Protein AF-A0A5C6AY66-F1 (afdb_monomer)

Nearest PDB structures (foldseek):
  5hhl-assembly4_G  TM=9.521E-01  e=4.121E-12  Agathobacter rectalis M104/1
  5irg-assembly1_A  TM=9.411E-01  e=3.457E-12  Roseburia intestinalis XB6B4
  6ar1-assembly2_D  TM=9.659E-01  e=7.849E-12  Geobacillus stearothermophilus
  6ar1-assembly1_A  TM=9.680E-01  e=8.825E-12  Geobacillus stearothermophilus
  5irg-assembly1_D  TM=9.584E-01  e=8.669E-11  Roseburia intestinalis XB6B4

Mean predicted aligned error: 11.08 Å

Structure (mmCIF, N/CA/C/O backbone):
data_AF-A0A5C6AY66-F1
#
_entry.id   AF-A0A5C6AY66-F1
#
loop_
_atom_site.group_PDB
_atom_site.id
_atom_site.type_symbol
_atom_site.label_atom_id
_atom_site.label_alt_id
_atom_site.label_comp_id
_atom_site.label_asym_id
_atom_site.label_entity_id
_atom_site.label_seq_id
_atom_site.pdbx_PDB_ins_code
_atom_site.Cartn_x
_atom_site.Cartn_y
_atom_site.Cartn_z
_atom_site.occupancy
_atom_site.B_iso_or_equiv
_atom_site.auth_seq_id
_atom_site.auth_comp_id
_atom_site.auth_asym_id
_atom_site.auth_atom_id
_atom_site.pdbx_PDB_model_num
ATOM 1 N N . MET A 1 1 ? -1.423 25.722 2.371 1.00 29.92 1 MET A N 1
ATOM 2 C CA . MET A 1 1 ? -1.961 24.679 1.473 1.00 29.92 1 MET A CA 1
ATOM 3 C C . MET A 1 1 ? -0.775 24.065 0.747 1.00 29.92 1 MET A C 1
ATOM 5 O O . MET A 1 1 ? -0.229 24.718 -0.131 1.00 29.92 1 MET A O 1
ATOM 9 N N . LYS A 1 2 ? -0.274 22.909 1.202 1.00 37.28 2 LYS A N 1
ATOM 10 C CA . LYS A 1 2 ? 0.774 22.167 0.481 1.00 37.28 2 LYS A CA 1
ATOM 11 C C . LYS A 1 2 ? 0.085 21.320 -0.598 1.00 37.28 2 LYS A C 1
ATOM 13 O O . LYS A 1 2 ? -1.020 20.839 -0.360 1.00 37.28 2 LYS A O 1
ATOM 18 N N . GLY A 1 3 ? 0.671 21.279 -1.795 1.00 33.00 3 GLY A N 1
ATOM 19 C CA . GLY A 1 3 ? 0.089 20.654 -2.988 1.00 33.00 3 GLY A CA 1
ATOM 20 C C . GLY A 1 3 ? -0.071 19.132 -2.866 1.00 33.00 3 GLY A C 1
ATOM 21 O O . GLY A 1 3 ? 0.438 18.548 -1.911 1.00 33.00 3 GLY A O 1
ATOM 22 N N . PRO A 1 4 ? -0.784 18.490 -3.812 1.00 41.38 4 PRO A N 1
ATOM 23 C CA . PRO A 1 4 ? -0.954 17.037 -3.824 1.00 41.38 4 PRO A CA 1
ATOM 24 C C . PRO A 1 4 ? 0.410 16.337 -3.817 1.00 41.38 4 PRO A C 1
ATOM 26 O O . PRO A 1 4 ? 1.367 16.862 -4.384 1.00 41.38 4 PRO A O 1
ATOM 29 N N . CYS A 1 5 ? 0.485 15.160 -3.185 1.00 47.06 5 CYS A N 1
ATOM 30 C CA . CYS A 1 5 ? 1.665 14.291 -3.171 1.00 47.06 5 CYS A CA 1
ATOM 31 C C . CYS A 1 5 ? 2.132 14.035 -4.622 1.00 47.06 5 CYS A C 1
ATOM 33 O O . CYS A 1 5 ? 1.578 13.192 -5.332 1.00 47.06 5 CYS A O 1
ATOM 35 N N . SER A 1 6 ? 3.087 14.848 -5.091 1.00 38.66 6 SER A N 1
ATOM 36 C CA . SER A 1 6 ? 3.575 14.885 -6.472 1.00 38.66 6 SER A CA 1
ATOM 37 C C . SER A 1 6 ? 4.525 13.717 -6.686 1.00 38.66 6 SER A C 1
ATOM 39 O O . SER A 1 6 ? 5.729 13.801 -6.458 1.00 38.66 6 SER A O 1
ATOM 41 N N . TRP A 1 7 ? 3.960 12.595 -7.109 1.00 42.62 7 TRP A N 1
ATOM 42 C CA . TRP A 1 7 ? 4.699 11.403 -7.515 1.00 42.62 7 TRP A CA 1
ATOM 43 C C . TRP A 1 7 ? 5.443 11.597 -8.853 1.00 42.62 7 TRP A C 1
ATOM 45 O O . TRP A 1 7 ? 6.307 10.794 -9.191 1.00 42.62 7 TRP A O 1
ATOM 55 N N . GLU A 1 8 ? 5.153 12.675 -9.589 1.00 40.59 8 GLU A N 1
ATOM 56 C CA . GLU A 1 8 ? 5.807 13.049 -10.853 1.00 40.59 8 GLU A CA 1
ATOM 57 C C . GLU A 1 8 ? 7.255 13.522 -10.646 1.00 40.59 8 GLU A C 1
ATOM 59 O O . GLU A 1 8 ? 8.077 13.452 -11.548 1.00 40.59 8 GLU A O 1
ATOM 64 N N . SER A 1 9 ? 7.635 13.944 -9.440 1.00 35.00 9 SER A N 1
ATOM 65 C CA . SER A 1 9 ? 8.985 14.471 -9.186 1.00 35.00 9 SER A CA 1
ATOM 66 C C . SER A 1 9 ? 10.070 13.392 -9.035 1.00 35.00 9 SER A C 1
ATOM 68 O O . SER A 1 9 ? 11.230 13.726 -8.819 1.00 35.00 9 SER A O 1
ATOM 70 N N . LEU A 1 10 ? 9.719 12.109 -9.188 1.00 40.41 10 LEU A N 1
ATOM 71 C CA . LEU A 1 10 ? 10.675 11.001 -9.321 1.00 40.41 10 LEU A CA 1
ATOM 72 C C . LEU A 1 10 ? 10.981 10.652 -10.790 1.00 40.41 10 LEU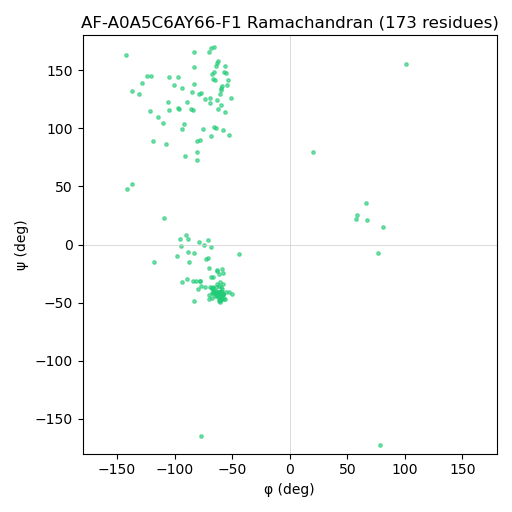 A C 1
ATOM 74 O O . LEU A 1 10 ? 11.804 9.777 -11.050 1.00 40.41 10 LEU A O 1
ATOM 78 N N . THR A 1 11 ? 10.369 11.338 -11.761 1.00 41.22 11 THR A N 1
ATOM 79 C CA . THR A 1 11 ? 10.637 11.116 -13.188 1.00 41.22 11 THR A CA 1
ATOM 80 C C . THR A 1 11 ? 11.760 12.033 -13.674 1.00 41.22 11 THR A C 1
ATOM 82 O O . THR A 1 11 ? 11.530 13.053 -14.329 1.00 41.22 11 THR A O 1
ATOM 85 N N . GLY A 1 12 ? 12.998 11.684 -13.327 1.00 31.25 12 GLY A N 1
ATOM 86 C CA . GLY A 1 12 ? 14.181 12.252 -13.969 1.00 31.25 12 GLY A CA 1
ATOM 87 C C . GLY A 1 12 ? 14.284 11.754 -15.411 1.00 31.25 12 GLY A C 1
ATOM 88 O O . GLY A 1 12 ? 14.255 10.550 -15.656 1.00 31.25 12 GLY A O 1
ATOM 89 N N . HIS A 1 13 ? 14.387 12.682 -16.365 1.00 33.09 13 HIS A N 1
ATOM 90 C CA . HIS A 1 13 ? 14.762 12.371 -17.742 1.00 33.09 13 HIS A CA 1
ATOM 91 C C . HIS A 1 13 ? 16.164 11.749 -17.746 1.00 33.09 13 HIS A C 1
ATOM 93 O O . HIS A 1 13 ? 17.085 12.281 -17.127 1.00 33.09 13 HIS A O 1
ATOM 99 N N . SER A 1 14 ? 16.315 10.610 -18.418 1.00 35.31 14 SER A N 1
ATOM 100 C CA . SER A 1 14 ? 17.585 9.902 -18.533 1.00 35.31 14 SER A CA 1
ATOM 101 C C . SER A 1 14 ? 18.509 10.614 -19.521 1.00 35.31 14 SER A C 1
ATOM 103 O O . SER A 1 14 ? 18.396 10.398 -20.728 1.00 35.31 14 SER A O 1
ATOM 105 N N . ASP A 1 15 ? 19.448 11.403 -19.007 1.00 31.34 15 ASP A N 1
ATOM 106 C CA . ASP A 1 15 ? 20.718 11.622 -19.693 1.00 31.34 15 ASP A CA 1
ATOM 107 C C . ASP A 1 15 ? 21.703 10.546 -19.234 1.00 31.34 15 ASP A C 1
ATOM 109 O O . ASP A 1 15 ? 21.957 10.342 -18.045 1.00 31.34 15 ASP A O 1
ATOM 113 N N . SER A 1 16 ? 22.219 9.805 -20.208 1.00 42.22 16 SER A N 1
ATOM 114 C CA . SER A 1 16 ? 23.199 8.744 -20.034 1.00 42.22 16 SER A CA 1
ATOM 115 C C . SER A 1 16 ? 24.515 9.305 -19.496 1.00 42.22 16 SER A C 1
ATOM 117 O O . SER A 1 16 ? 25.341 9.814 -20.251 1.00 42.22 16 SER A O 1
ATOM 119 N N . ALA A 1 17 ? 24.726 9.162 -18.192 1.00 34.84 17 ALA A N 1
ATOM 120 C CA . ALA A 1 17 ? 26.027 9.281 -17.555 1.00 34.84 17 ALA A CA 1
ATOM 121 C C . ALA A 1 17 ? 26.164 8.159 -16.525 1.00 34.84 17 ALA A C 1
ATOM 123 O O . ALA A 1 17 ? 25.250 7.889 -15.753 1.00 34.84 17 ALA A O 1
ATOM 124 N N . SER A 1 18 ? 27.297 7.467 -16.561 1.00 46.47 18 SER A N 1
ATOM 125 C CA . SER A 1 18 ? 27.644 6.350 -15.689 1.00 46.47 18 SER A CA 1
ATOM 126 C C . SER A 1 18 ? 27.606 6.780 -14.218 1.00 46.47 18 SER A C 1
ATOM 128 O O . SER A 1 18 ? 28.558 7.382 -13.728 1.00 46.47 18 SER A O 1
ATOM 130 N N . ILE A 1 19 ? 26.510 6.492 -13.514 1.00 45.41 19 ILE A N 1
ATOM 131 C CA . ILE A 1 19 ? 26.402 6.728 -12.072 1.00 45.41 19 ILE A CA 1
ATOM 132 C C . ILE A 1 19 ? 27.016 5.518 -11.365 1.00 45.41 19 ILE A C 1
ATOM 134 O O . ILE A 1 19 ? 26.541 4.388 -11.508 1.00 45.41 19 ILE A O 1
ATOM 138 N N . GLU A 1 20 ? 28.110 5.751 -10.638 1.00 43.97 20 GLU A N 1
ATOM 139 C CA . GLU A 1 20 ? 28.684 4.775 -9.714 1.00 43.97 20 GLU A CA 1
ATOM 140 C C . GLU A 1 20 ? 27.590 4.247 -8.783 1.00 43.97 20 GLU A C 1
ATOM 142 O O . GLU A 1 20 ? 26.865 5.012 -8.149 1.00 43.97 20 GLU A O 1
ATOM 147 N N . LYS A 1 21 ? 27.455 2.919 -8.736 1.00 45.44 21 LYS A N 1
ATOM 148 C CA . LYS A 1 21 ? 26.416 2.237 -7.964 1.00 45.44 21 LYS A CA 1
ATOM 149 C C . LYS A 1 2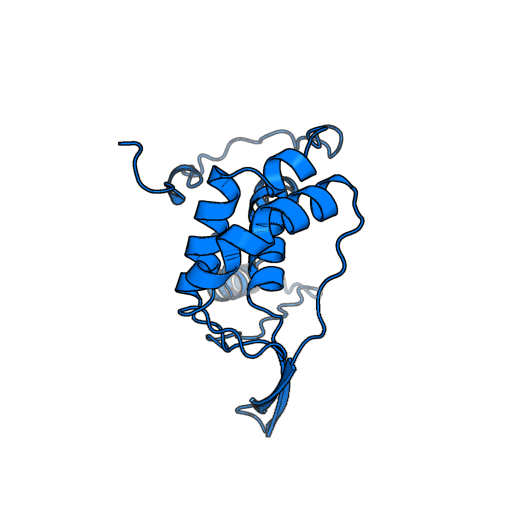1 ? 26.601 2.561 -6.478 1.00 45.44 21 LYS A C 1
ATOM 151 O O . LYS A 1 21 ? 27.625 2.152 -5.920 1.00 45.44 21 LYS A O 1
ATOM 156 N N . PRO A 1 22 ? 25.651 3.243 -5.816 1.00 44.91 22 PRO A N 1
ATOM 157 C CA . PRO A 1 22 ? 25.711 3.397 -4.374 1.00 44.91 22 PRO A CA 1
ATOM 158 C C . PRO A 1 22 ? 25.599 1.999 -3.769 1.00 44.91 22 PRO A C 1
ATOM 160 O O . PRO A 1 22 ? 24.682 1.254 -4.088 1.00 44.91 22 PRO A O 1
ATOM 163 N N . SER A 1 23 ? 26.565 1.601 -2.947 1.00 49.56 23 SER A N 1
ATOM 164 C CA . SER A 1 23 ? 26.487 0.325 -2.237 1.00 49.56 23 SER A CA 1
ATOM 165 C C . SER A 1 23 ? 25.331 0.342 -1.228 1.00 49.56 23 SER A C 1
ATOM 167 O O . SER A 1 23 ? 25.138 1.369 -0.574 1.00 49.56 23 SER A O 1
ATOM 169 N N . LEU A 1 24 ? 24.704 -0.815 -0.980 1.00 54.41 24 LEU A N 1
ATOM 170 C CA . LEU A 1 24 ? 23.777 -1.121 0.132 1.00 54.41 24 LEU A CA 1
ATOM 171 C C . LEU A 1 24 ? 24.203 -0.615 1.534 1.00 54.41 24 LEU A C 1
ATOM 173 O O . LEU A 1 24 ? 23.427 -0.679 2.481 1.00 54.41 24 LEU A O 1
ATOM 177 N N . ASN A 1 25 ? 25.418 -0.087 1.701 1.00 54.75 25 ASN A N 1
ATOM 178 C CA . ASN A 1 25 ? 25.912 0.524 2.936 1.00 54.75 25 ASN A CA 1
ATOM 179 C C . ASN A 1 25 ? 25.231 1.861 3.308 1.00 54.75 25 ASN A C 1
ATOM 181 O O . ASN A 1 25 ? 25.561 2.426 4.348 1.00 54.75 25 ASN A O 1
ATOM 185 N N . ALA A 1 26 ? 24.306 2.379 2.492 1.00 62.16 26 ALA A N 1
ATOM 186 C CA . ALA A 1 26 ? 23.612 3.650 2.722 1.00 62.16 26 ALA A CA 1
ATOM 187 C C . ALA A 1 26 ? 22.122 3.498 3.092 1.00 62.16 26 ALA A C 1
ATOM 189 O O . ALA A 1 26 ? 21.350 4.435 2.895 1.00 62.16 26 ALA A O 1
ATOM 190 N N . VAL A 1 27 ? 21.692 2.342 3.618 1.00 66.56 27 VAL A N 1
ATOM 191 C CA . VAL A 1 27 ? 20.320 2.200 4.135 1.00 66.56 27 VAL A CA 1
ATOM 192 C C . VAL A 1 27 ? 20.101 3.228 5.260 1.00 66.56 27 VAL A C 1
ATOM 194 O O . VAL A 1 27 ? 20.831 3.193 6.256 1.00 66.56 27 VAL A O 1
ATOM 197 N N . PRO A 1 28 ? 19.125 4.149 5.137 1.00 72.69 28 PRO A N 1
ATOM 198 C CA . PRO A 1 28 ? 18.866 5.155 6.162 1.00 72.69 28 PRO A CA 1
ATOM 199 C C . PRO A 1 28 ? 18.538 4.502 7.509 1.00 72.69 28 PRO A C 1
ATOM 201 O O . PRO A 1 28 ? 17.738 3.572 7.568 1.00 72.69 28 PRO A O 1
ATOM 204 N N . GLN A 1 29 ? 19.099 5.014 8.607 1.00 71.94 29 GLN A N 1
ATOM 205 C CA . GLN A 1 29 ? 18.958 4.396 9.936 1.00 71.94 29 GLN A CA 1
ATOM 206 C C . GLN A 1 29 ? 17.558 4.505 10.578 1.00 71.94 29 GLN A C 1
ATOM 208 O O . GLN A 1 29 ? 17.380 4.022 11.686 1.00 71.94 29 GLN A O 1
ATOM 213 N N . ASN A 1 30 ? 16.553 5.063 9.895 1.00 89.25 30 ASN A N 1
ATOM 214 C CA . ASN A 1 30 ? 15.215 5.317 10.454 1.00 89.25 30 ASN A CA 1
ATOM 215 C C . ASN A 1 30 ? 14.104 4.941 9.458 1.00 89.25 30 ASN A C 1
ATOM 217 O O . ASN A 1 30 ? 13.285 5.775 9.061 1.00 89.25 30 ASN A O 1
ATOM 221 N N . LEU A 1 31 ? 14.147 3.719 8.919 1.00 94.12 31 LEU A N 1
ATOM 222 C CA . LEU A 1 31 ? 13.164 3.282 7.920 1.00 94.12 31 LEU A CA 1
ATOM 223 C C . LEU A 1 31 ? 11.758 3.188 8.507 1.00 94.12 31 LEU A C 1
ATOM 225 O O . LEU A 1 31 ? 10.805 3.591 7.851 1.00 94.12 31 LEU A O 1
ATOM 229 N N . MET A 1 32 ? 11.614 2.674 9.729 1.00 95.81 32 MET A N 1
ATOM 230 C CA . MET A 1 32 ? 10.288 2.485 10.312 1.00 95.81 32 MET A CA 1
ATOM 231 C C . MET A 1 32 ? 9.611 3.825 10.604 1.00 95.81 32 MET A C 1
ATOM 233 O O . MET A 1 32 ? 8.422 3.979 10.343 1.00 95.81 32 MET A O 1
ATOM 237 N N . GLU A 1 33 ? 10.377 4.819 11.047 1.00 96.69 33 GLU A N 1
ATOM 238 C CA . GLU A 1 33 ? 9.925 6.192 11.255 1.00 96.69 33 GLU A CA 1
ATOM 239 C C . GLU A 1 33 ? 9.414 6.815 9.954 1.00 96.69 33 GLU A C 1
ATOM 241 O O . GLU A 1 33 ? 8.370 7.459 9.968 1.00 96.69 33 GLU A O 1
ATOM 246 N N . GLN A 1 34 ? 10.100 6.576 8.831 1.00 96.50 34 GLN A N 1
ATOM 247 C CA . GLN A 1 34 ? 9.642 7.011 7.506 1.00 96.50 34 GLN A CA 1
ATOM 248 C C . GLN A 1 34 ? 8.378 6.266 7.060 1.00 96.50 34 GLN A C 1
ATOM 250 O O . GLN A 1 34 ? 7.490 6.857 6.454 1.00 96.50 34 GLN A O 1
ATOM 255 N N . ILE A 1 35 ? 8.272 4.970 7.369 1.00 97.00 35 ILE A N 1
ATOM 256 C CA . ILE A 1 35 ? 7.102 4.156 7.013 1.00 97.00 35 ILE A CA 1
ATOM 257 C C . ILE A 1 35 ? 5.851 4.680 7.722 1.00 97.00 35 ILE A C 1
ATOM 259 O O . ILE A 1 35 ? 4.800 4.783 7.090 1.00 97.00 35 ILE A O 1
ATOM 263 N N . VAL A 1 36 ? 5.965 5.042 9.002 1.00 97.38 36 VAL A N 1
ATOM 264 C CA . VAL A 1 36 ? 4.845 5.553 9.811 1.00 97.38 36 VAL A CA 1
ATOM 265 C C . VAL A 1 36 ? 4.684 7.075 9.769 1.00 97.38 36 VAL A C 1
ATOM 267 O O . VAL A 1 36 ? 3.907 7.626 10.556 1.00 97.38 36 VAL A O 1
ATOM 270 N N . ASP A 1 37 ? 5.426 7.759 8.900 1.00 97.12 37 ASP A N 1
ATOM 271 C CA . ASP A 1 37 ? 5.294 9.196 8.699 1.00 97.12 37 ASP A CA 1
ATOM 272 C C . ASP A 1 37 ? 3.917 9.541 8.110 1.00 97.12 37 ASP A C 1
ATOM 274 O O . ASP A 1 37 ? 3.376 8.815 7.270 1.00 97.12 37 ASP A O 1
ATOM 278 N N . THR A 1 38 ? 3.335 10.651 8.568 1.00 95.31 38 THR A N 1
ATOM 279 C CA . THR A 1 38 ? 1.986 11.067 8.165 1.00 95.31 38 THR A CA 1
ATOM 280 C C . THR A 1 38 ? 1.903 11.326 6.664 1.00 95.31 38 THR A C 1
ATOM 282 O O . THR A 1 38 ? 0.960 10.850 6.031 1.00 95.31 38 THR A O 1
ATOM 285 N N . ASP A 1 39 ? 2.895 12.002 6.077 1.00 96.50 39 ASP A N 1
ATOM 286 C CA . ASP A 1 39 ? 2.884 12.322 4.648 1.00 96.50 39 ASP A CA 1
ATOM 287 C C . ASP A 1 39 ? 2.996 11.021 3.831 1.00 96.50 39 ASP A C 1
ATOM 289 O O . ASP A 1 39 ? 2.252 10.812 2.868 1.00 96.50 39 ASP A O 1
ATOM 293 N N . ASN A 1 40 ? 3.854 10.083 4.258 1.00 97.50 40 ASN A N 1
ATOM 294 C CA . ASN A 1 40 ? 3.965 8.767 3.620 1.00 97.50 40 ASN A CA 1
ATOM 295 C C . ASN A 1 40 ? 2.645 7.981 3.678 1.00 97.50 40 ASN A C 1
ATOM 297 O O . ASN A 1 40 ? 2.236 7.376 2.683 1.00 97.50 40 ASN A O 1
ATOM 301 N N . LEU A 1 41 ? 1.949 8.004 4.817 1.00 97.19 41 LEU A N 1
ATOM 302 C CA . LEU A 1 41 ? 0.667 7.316 4.982 1.00 97.19 41 LEU A CA 1
ATOM 303 C C . LEU A 1 41 ? -0.444 7.922 4.141 1.00 97.19 41 LEU A C 1
ATOM 305 O O . LEU A 1 41 ? -1.253 7.172 3.597 1.00 97.19 41 LEU A O 1
ATOM 309 N N . GLU A 1 42 ? -0.485 9.243 3.990 1.00 96.62 42 GLU A N 1
ATOM 310 C CA . GLU A 1 42 ? -1.437 9.897 3.093 1.00 96.62 42 GLU A CA 1
ATOM 311 C C . GLU A 1 42 ? -1.212 9.455 1.642 1.00 96.62 42 GLU A C 1
ATOM 313 O O . GLU A 1 42 ? -2.163 9.071 0.947 1.00 96.62 42 GLU A O 1
ATOM 318 N N . CYS A 1 43 ? 0.046 9.413 1.193 1.00 97.50 43 CYS A N 1
ATOM 319 C CA . CYS A 1 43 ? 0.386 8.933 -0.146 1.00 97.50 43 CYS A CA 1
ATOM 320 C C . CYS A 1 43 ? 0.090 7.427 -0.303 1.00 97.50 43 CYS A C 1
ATOM 322 O O . CYS A 1 43 ? -0.422 6.995 -1.343 1.00 97.50 43 CYS A O 1
ATOM 324 N N . ALA A 1 44 ? 0.353 6.616 0.726 1.00 97.69 44 ALA A N 1
ATOM 325 C CA . ALA A 1 44 ? 0.025 5.194 0.737 1.00 97.69 44 ALA A CA 1
ATOM 326 C C . ALA A 1 44 ? -1.490 4.966 0.661 1.00 97.69 44 ALA A C 1
ATOM 328 O O . ALA A 1 44 ? -1.961 4.153 -0.140 1.00 97.69 44 ALA A O 1
ATOM 329 N N . TRP A 1 45 ? -2.263 5.727 1.434 1.00 97.75 45 TRP A N 1
ATOM 330 C CA . TRP A 1 45 ? -3.718 5.660 1.441 1.00 97.75 45 TRP A CA 1
ATOM 331 C C . TRP A 1 45 ? -4.310 6.042 0.087 1.00 97.75 45 TRP A C 1
ATOM 333 O O . TRP A 1 45 ? -5.175 5.328 -0.425 1.00 97.75 45 TRP A O 1
ATOM 343 N N . ALA A 1 46 ? -3.804 7.105 -0.544 1.00 97.12 46 ALA A N 1
ATOM 344 C CA . ALA A 1 46 ? -4.236 7.507 -1.879 1.00 97.12 46 ALA A CA 1
ATOM 345 C C . ALA A 1 46 ? -4.085 6.366 -2.904 1.00 97.12 46 ALA A C 1
ATOM 347 O O . ALA A 1 46 ? -4.999 6.134 -3.700 1.00 97.12 46 ALA A O 1
ATOM 348 N N . ARG A 1 47 ? -2.980 5.606 -2.841 1.00 95.69 47 ARG A N 1
ATOM 349 C CA . ARG A 1 47 ? -2.735 4.434 -3.703 1.00 95.69 47 ARG A CA 1
ATOM 350 C C . ARG A 1 47 ? -3.645 3.251 -3.375 1.00 95.69 47 ARG A C 1
ATOM 352 O O . ARG A 1 47 ? -4.202 2.629 -4.274 1.00 95.69 47 ARG A O 1
ATOM 359 N N . VAL A 1 48 ? -3.838 2.940 -2.095 1.00 97.19 48 VAL A N 1
ATOM 360 C CA . VAL A 1 48 ? -4.747 1.853 -1.688 1.00 97.19 48 VAL A CA 1
ATOM 361 C C . VAL A 1 48 ? -6.180 2.148 -2.133 1.00 97.19 48 VAL A C 1
ATOM 363 O O . VAL A 1 48 ? -6.866 1.261 -2.647 1.00 97.19 48 VAL A O 1
ATOM 366 N N . ARG A 1 49 ? -6.618 3.403 -1.997 1.00 96.25 49 ARG A N 1
ATOM 367 C CA . ARG A 1 49 ? -7.944 3.847 -2.425 1.00 96.25 49 ARG A CA 1
ATOM 368 C C . ARG A 1 49 ? -8.106 3.813 -3.944 1.00 96.25 49 ARG A C 1
ATOM 370 O O . ARG A 1 49 ? -9.155 3.381 -4.422 1.00 96.25 49 ARG A O 1
ATOM 377 N N . SER A 1 50 ? -7.100 4.243 -4.710 1.00 95.00 50 SER A N 1
ATOM 378 C CA . SER A 1 50 ? -7.172 4.237 -6.178 1.00 95.00 50 SER A CA 1
ATOM 379 C C . SER A 1 50 ? -7.220 2.826 -6.768 1.00 95.00 50 SER A C 1
ATOM 381 O O . SER A 1 50 ? -7.847 2.644 -7.812 1.00 95.00 50 SER A O 1
ATOM 383 N N . ASN A 1 51 ? -6.641 1.836 -6.080 1.00 92.31 51 ASN A N 1
ATOM 384 C CA . ASN A 1 51 ? -6.670 0.438 -6.508 1.00 92.31 51 ASN A CA 1
ATOM 385 C C . ASN A 1 51 ? -8.073 -0.192 -6.425 1.00 92.31 51 ASN A C 1
ATOM 387 O O . ASN A 1 51 ? -8.376 -1.020 -7.269 1.00 92.31 51 ASN A O 1
ATOM 391 N N . ARG A 1 52 ? -8.956 0.278 -5.521 1.00 90.06 52 ARG A N 1
ATOM 392 C CA . ARG A 1 52 ? -10.369 -0.164 -5.351 1.00 90.06 52 ARG A CA 1
ATOM 393 C C . ARG A 1 52 ? -10.562 -1.614 -4.870 1.00 90.06 52 ARG A C 1
ATOM 395 O O . ARG A 1 52 ? -11.561 -2.266 -5.182 1.00 90.06 52 ARG A O 1
ATOM 402 N N . GLY A 1 53 ? -9.662 -2.060 -3.995 1.00 89.75 53 GLY A N 1
ATOM 403 C CA . GLY A 1 53 ? -9.657 -3.411 -3.439 1.00 89.75 53 GLY A CA 1
ATOM 404 C C . GLY A 1 53 ? -10.905 -3.832 -2.668 1.00 89.75 53 GLY A C 1
ATOM 405 O O . GLY A 1 53 ? -11.356 -3.131 -1.765 1.00 89.75 53 GLY A O 1
ATOM 406 N N . ALA A 1 54 ? -11.394 -5.050 -2.937 1.00 93.88 54 ALA A N 1
ATOM 407 C CA . ALA A 1 54 ? -12.429 -5.700 -2.132 1.00 93.88 54 ALA A CA 1
ATOM 408 C C . ALA A 1 54 ? -12.014 -5.814 -0.643 1.00 93.88 54 ALA A C 1
ATOM 410 O O . ALA A 1 54 ? -10.815 -5.879 -0.340 1.00 93.88 54 ALA A O 1
ATOM 411 N N . PRO A 1 55 ? -12.972 -5.873 0.300 1.00 96.00 55 PRO A N 1
ATOM 412 C CA . PRO A 1 55 ? -12.667 -5.968 1.730 1.00 96.00 55 PRO A CA 1
ATOM 413 C C . PRO A 1 55 ? -11.942 -7.275 2.085 1.00 96.00 55 PRO A C 1
ATOM 415 O O . PRO A 1 55 ? -12.087 -8.291 1.386 1.00 96.00 55 PRO A O 1
ATOM 418 N N . GLY A 1 56 ? -11.154 -7.242 3.160 1.00 96.62 56 GLY A N 1
ATOM 419 C CA . GLY A 1 56 ? -10.497 -8.422 3.731 1.00 96.62 56 GLY A CA 1
ATOM 420 C C . GLY A 1 56 ? -11.468 -9.292 4.539 1.00 96.62 56 GLY A C 1
ATOM 421 O O . GLY A 1 56 ? -12.685 -9.169 4.372 1.00 96.62 56 GLY A O 1
ATOM 422 N N . PRO A 1 57 ? -10.969 -10.221 5.376 1.00 96.69 57 PRO A N 1
ATOM 423 C CA . PRO A 1 57 ? -11.818 -10.997 6.281 1.00 96.69 57 PRO A CA 1
ATOM 424 C C . PRO A 1 57 ? -12.592 -10.169 7.313 1.00 96.69 57 PRO A C 1
ATOM 426 O O . PRO A 1 57 ? -13.631 -10.636 7.769 1.00 96.69 57 PRO A O 1
ATOM 429 N N . ASP A 1 58 ? -12.108 -8.977 7.677 1.00 95.50 58 ASP A N 1
ATOM 430 C CA . ASP A 1 58 ? -12.781 -8.069 8.621 1.00 95.50 58 ASP A CA 1
ATOM 431 C C . ASP A 1 58 ? -14.033 -7.384 8.045 1.00 95.50 58 ASP A C 1
ATOM 433 O O . ASP A 1 58 ? -14.815 -6.801 8.789 1.00 95.50 58 ASP A O 1
ATOM 437 N N . GLY A 1 59 ? -14.238 -7.470 6.728 1.00 96.12 59 GLY A N 1
ATOM 438 C CA . GLY A 1 59 ? -15.381 -6.879 6.038 1.00 96.12 59 GLY A CA 1
ATOM 439 C C . GLY A 1 59 ? -15.294 -5.366 5.826 1.00 96.12 59 GLY A C 1
ATOM 440 O O . G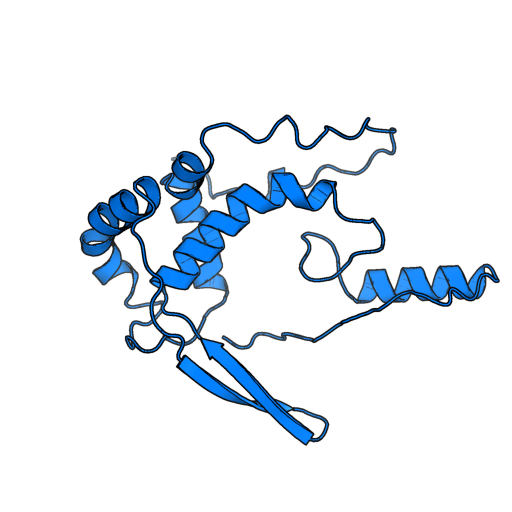LY A 1 59 ? -16.121 -4.846 5.082 1.00 96.12 59 GLY A O 1
ATOM 441 N N . ILE A 1 60 ? -14.292 -4.676 6.385 1.00 96.69 60 ILE A N 1
ATOM 442 C CA . ILE A 1 60 ? -14.171 -3.217 6.280 1.00 96.69 60 ILE A CA 1
ATOM 443 C C . ILE A 1 60 ? -13.821 -2.845 4.840 1.00 96.69 60 ILE A C 1
ATOM 445 O O . ILE A 1 60 ? -12.813 -3.289 4.274 1.00 96.69 60 ILE A O 1
ATOM 449 N N . THR A 1 61 ? -14.667 -2.024 4.227 1.00 97.19 61 THR A N 1
ATOM 450 C CA . THR A 1 61 ? -14.469 -1.543 2.858 1.00 97.19 61 THR A CA 1
ATOM 451 C C . THR A 1 61 ? -13.528 -0.338 2.800 1.00 97.19 61 THR A C 1
ATOM 453 O O . THR A 1 61 ? -13.232 0.311 3.802 1.00 97.19 61 THR A O 1
ATOM 456 N N . ILE A 1 62 ? -13.055 -0.006 1.593 1.00 96.81 62 ILE A N 1
ATOM 457 C CA . ILE A 1 62 ? -12.258 1.209 1.348 1.00 96.81 62 ILE A CA 1
ATOM 458 C C . ILE A 1 62 ? -13.025 2.478 1.755 1.00 96.81 62 ILE A C 1
ATOM 460 O O . ILE A 1 62 ? -12.406 3.427 2.228 1.00 96.81 62 ILE A O 1
ATOM 464 N N . ASP A 1 63 ? -14.349 2.489 1.589 1.00 96.25 63 ASP A N 1
ATOM 465 C CA . ASP A 1 63 ? -15.186 3.652 1.896 1.00 96.25 63 ASP A CA 1
ATOM 466 C C . ASP A 1 63 ? -15.453 3.800 3.402 1.00 96.25 63 ASP A C 1
ATOM 468 O O . ASP A 1 63 ? -15.550 4.919 3.901 1.00 96.25 63 ASP A O 1
ATOM 472 N N . GLU A 1 64 ? -15.517 2.691 4.144 1.00 97.00 64 GLU A N 1
ATOM 473 C CA . GLU A 1 64 ? -15.704 2.696 5.603 1.00 97.00 64 GLU A CA 1
ATOM 474 C C . GLU A 1 64 ? -14.398 2.938 6.364 1.00 97.00 64 GLU A C 1
ATOM 476 O O . GLU A 1 64 ? -14.410 3.533 7.443 1.00 97.00 64 GLU A O 1
ATOM 481 N N . PHE A 1 65 ? -13.263 2.498 5.814 1.00 96.94 65 PHE A N 1
ATOM 482 C CA . PHE A 1 65 ? -11.963 2.538 6.483 1.00 96.94 65 PHE A CA 1
ATOM 483 C C . PHE A 1 65 ? -11.586 3.905 7.095 1.00 96.94 65 PHE A C 1
ATOM 485 O O . PHE A 1 65 ? -11.132 3.908 8.242 1.00 96.94 65 PHE A O 1
ATOM 492 N N . PRO A 1 66 ? -11.811 5.065 6.437 1.00 96.50 66 PRO A N 1
ATOM 493 C CA . PRO A 1 66 ? -11.524 6.377 7.025 1.00 96.50 66 PRO A CA 1
ATOM 494 C C . PRO A 1 66 ? -12.257 6.671 8.338 1.00 96.50 66 PRO A C 1
ATOM 496 O O . PRO A 1 66 ? -11.763 7.471 9.125 1.00 96.50 66 PRO A O 1
ATOM 499 N N . ASN A 1 67 ? -13.403 6.033 8.591 1.00 96.81 67 ASN A N 1
ATOM 500 C CA . ASN A 1 67 ? -14.149 6.210 9.839 1.00 96.81 67 ASN A CA 1
ATOM 501 C C . ASN A 1 67 ? -13.523 5.415 10.995 1.00 96.81 67 ASN A C 1
ATOM 503 O O . ASN A 1 67 ? -13.586 5.848 12.139 1.00 96.81 67 ASN A O 1
ATOM 507 N N . HIS A 1 68 ? -12.896 4.272 10.700 1.00 94.00 68 HIS A N 1
ATOM 508 C CA . HIS A 1 68 ? -12.254 3.405 11.696 1.00 94.00 68 HIS A CA 1
ATOM 509 C C . HIS A 1 68 ? -10.787 3.773 11.955 1.00 94.00 68 HIS A C 1
ATOM 511 O O . HIS A 1 68 ? -10.255 3.540 13.041 1.00 94.00 68 HIS A O 1
ATOM 517 N N . PHE A 1 69 ? -10.108 4.327 10.950 1.00 95.69 69 PHE A N 1
ATOM 518 C CA . PHE A 1 69 ? -8.669 4.567 10.995 1.00 95.69 69 PHE A CA 1
ATOM 519 C C . PHE A 1 69 ? -8.200 5.510 12.122 1.00 95.69 69 PHE A C 1
ATOM 521 O O . PHE A 1 69 ? -7.186 5.184 12.738 1.00 95.69 69 PHE A O 1
ATOM 528 N N . PRO A 1 70 ? -8.889 6.623 12.457 1.00 95.81 70 PRO A N 1
ATOM 529 C CA . PRO A 1 70 ?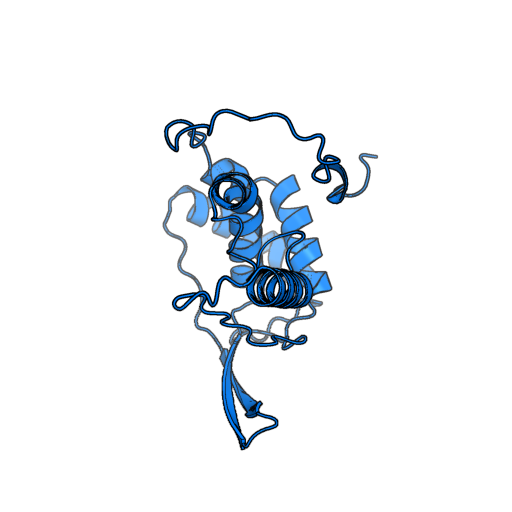 -8.426 7.546 13.496 1.00 95.81 70 PRO A CA 1
ATOM 530 C C . PRO A 1 70 ? -8.264 6.904 14.878 1.00 95.81 70 PRO A C 1
ATOM 532 O O . PRO A 1 70 ? -7.324 7.230 15.597 1.00 95.81 70 PRO A O 1
ATOM 535 N N . GLU A 1 71 ? -9.150 5.973 15.237 1.00 95.44 71 GLU A N 1
ATOM 536 C 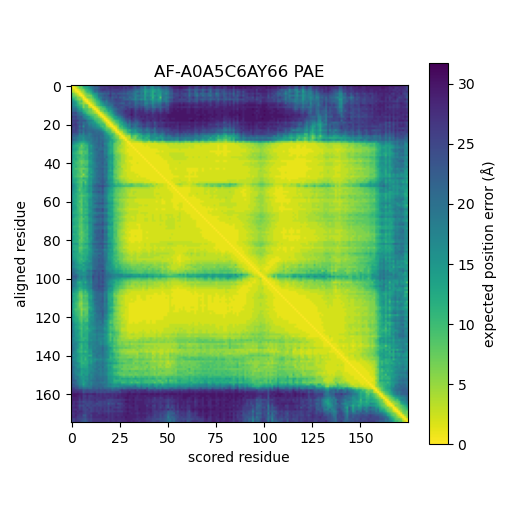CA . GLU A 1 71 ? -9.084 5.245 16.510 1.00 95.44 71 GLU A CA 1
ATOM 537 C C . GLU A 1 71 ? -8.007 4.150 16.482 1.00 95.44 71 GLU A C 1
ATOM 539 O O . GLU A 1 71 ? -7.319 3.913 17.474 1.00 95.44 71 GLU A O 1
ATOM 544 N N . LEU A 1 72 ? -7.825 3.507 15.325 1.00 95.81 72 LEU A N 1
ATOM 545 C CA . LEU A 1 72 ? -6.845 2.441 15.122 1.00 95.81 72 LEU A CA 1
ATOM 546 C C . LEU A 1 72 ? -5.400 2.960 15.053 1.00 95.81 72 LEU A C 1
ATOM 548 O O . LEU A 1 72 ? -4.471 2.286 15.507 1.00 95.81 72 LEU A O 1
ATOM 552 N N . TRP A 1 73 ? -5.197 4.138 14.459 1.00 96.62 73 TRP A N 1
ATOM 553 C CA . TRP A 1 73 ? -3.879 4.620 14.048 1.00 96.62 73 TRP A CA 1
ATOM 554 C C . TRP A 1 73 ? -2.862 4.766 15.190 1.00 96.62 73 TRP A C 1
ATOM 556 O O . TRP A 1 73 ? -1.745 4.273 15.022 1.00 96.62 73 TRP A O 1
ATOM 566 N N . PRO A 1 74 ? -3.184 5.359 16.358 1.00 97.50 74 PRO A N 1
ATOM 567 C CA . PRO A 1 74 ? -2.208 5.513 17.437 1.00 97.50 74 PRO A CA 1
ATOM 568 C C . PRO A 1 74 ? -1.618 4.175 17.901 1.00 97.50 74 PRO A C 1
ATOM 570 O O . PRO A 1 74 ? -0.405 4.058 18.077 1.00 97.50 74 PRO A O 1
ATOM 573 N N . VAL A 1 75 ? -2.471 3.154 18.030 1.00 97.88 75 VAL A N 1
ATOM 574 C CA . VAL A 1 75 ? -2.075 1.802 18.446 1.00 97.88 75 VAL A CA 1
ATOM 575 C C . VAL A 1 75 ? -1.263 1.122 17.349 1.00 97.88 75 VAL A C 1
ATOM 577 O O . VAL A 1 75 ? -0.192 0.581 17.620 1.00 97.88 75 VAL A O 1
ATOM 580 N N . LEU A 1 76 ? -1.733 1.186 16.101 1.00 97.62 76 LEU A N 1
ATOM 581 C CA . LEU A 1 76 ? -1.032 0.605 14.957 1.00 97.62 76 LEU A CA 1
ATOM 582 C C . LEU A 1 76 ? 0.368 1.206 14.787 1.00 97.62 76 LEU A C 1
ATOM 584 O O . LEU A 1 76 ? 1.341 0.473 14.619 1.00 97.62 76 LEU A O 1
ATOM 588 N N . ARG A 1 77 ? 0.483 2.535 14.869 1.00 98.06 77 ARG A N 1
ATOM 589 C CA . ARG A 1 77 ? 1.755 3.256 14.763 1.00 98.06 77 ARG A CA 1
ATOM 590 C C . ARG A 1 77 ? 2.753 2.784 15.811 1.00 98.06 77 ARG A C 1
ATOM 592 O O . ARG A 1 77 ? 3.908 2.529 15.481 1.00 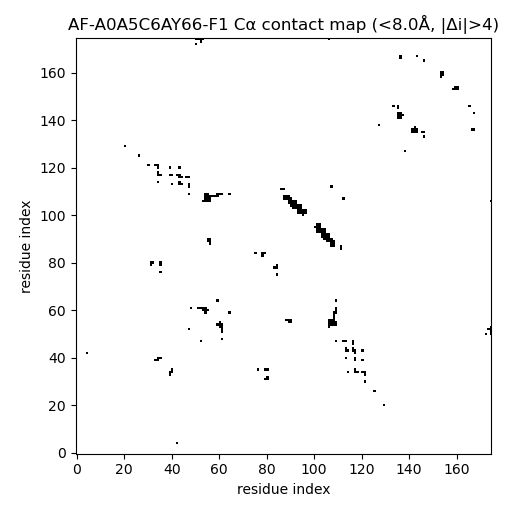98.06 77 ARG A O 1
ATOM 599 N N . GLN A 1 78 ? 2.311 2.674 17.062 1.00 98.12 78 GLN A N 1
ATOM 600 C CA . GLN A 1 78 ? 3.150 2.187 18.150 1.00 98.12 78 GLN A CA 1
ATOM 601 C C . GLN A 1 78 ? 3.612 0.750 17.885 1.00 98.12 78 GLN A C 1
ATOM 603 O O . GLN A 1 78 ? 4.805 0.471 17.954 1.00 98.12 78 GLN A O 1
ATOM 608 N N . GLN A 1 79 ? 2.697 -0.137 17.489 1.00 98.31 79 GLN A N 1
ATOM 609 C CA . GLN A 1 79 ? 3.030 -1.529 17.189 1.00 98.31 79 GLN A CA 1
ATOM 610 C C . GLN A 1 79 ? 4.025 -1.680 16.032 1.00 98.31 79 GLN A C 1
ATOM 612 O O . GLN A 1 79 ? 4.859 -2.585 16.054 1.00 98.31 79 GLN A O 1
ATOM 617 N N . LEU A 1 80 ? 3.946 -0.819 15.014 1.00 97.75 80 LEU A N 1
ATOM 618 C CA . LEU A 1 80 ? 4.899 -0.806 13.902 1.00 97.75 80 LEU A CA 1
ATOM 619 C C . LEU A 1 80 ? 6.294 -0.373 14.366 1.00 97.75 80 LEU A C 1
ATOM 621 O O . LEU A 1 80 ? 7.269 -1.053 14.055 1.00 97.75 80 LEU A O 1
ATOM 625 N N . LEU A 1 81 ? 6.383 0.701 15.156 1.00 96.94 81 LEU A N 1
ATOM 626 C CA . LEU A 1 81 ? 7.651 1.194 15.712 1.00 96.94 81 LEU A CA 1
ATOM 627 C C . LEU A 1 81 ? 8.300 0.195 16.677 1.00 96.94 81 LEU A C 1
ATOM 629 O O . LEU A 1 81 ? 9.517 0.046 16.688 1.00 96.94 81 LEU A O 1
ATOM 633 N N . GLU A 1 82 ? 7.495 -0.516 17.462 1.00 97.31 82 GLU A N 1
ATOM 634 C CA . GLU A 1 82 ? 7.965 -1.535 18.407 1.00 97.31 82 GLU A CA 1
ATOM 635 C C . GLU A 1 82 ? 8.203 -2.907 17.752 1.00 97.31 82 GLU A C 1
ATOM 637 O O . GLU A 1 82 ? 8.692 -3.828 18.405 1.00 97.31 82 GLU A O 1
ATOM 642 N N . GLY A 1 83 ? 7.836 -3.081 16.477 1.00 96.00 83 GLY A N 1
ATOM 643 C CA . GLY A 1 83 ? 7.927 -4.367 15.778 1.00 96.00 83 GLY A CA 1
ATOM 644 C C . GLY A 1 83 ? 6.973 -5.444 16.315 1.00 96.00 83 GLY A C 1
ATOM 645 O O . GLY A 1 83 ? 7.207 -6.636 16.117 1.00 96.00 83 GLY A O 1
ATOM 646 N N . THR A 1 84 ? 5.900 -5.051 17.004 1.00 97.94 84 THR A N 1
ATOM 647 C CA . THR A 1 84 ? 4.912 -5.958 17.614 1.00 97.94 84 THR A CA 1
ATOM 648 C C . THR A 1 84 ? 3.661 -6.159 16.757 1.00 97.94 84 THR A C 1
ATOM 650 O O . THR A 1 84 ? 2.855 -7.049 17.049 1.00 97.94 84 THR A O 1
ATOM 653 N N . TYR A 1 85 ? 3.501 -5.376 15.685 1.00 97.81 85 TYR A N 1
ATOM 654 C CA . TYR A 1 85 ? 2.382 -5.492 14.750 1.00 97.81 85 TYR A CA 1
ATOM 655 C C . TYR A 1 85 ? 2.336 -6.875 14.085 1.00 97.81 85 TYR A C 1
ATOM 657 O O . TYR A 1 85 ? 3.334 -7.384 13.569 1.00 97.81 85 TYR A O 1
ATOM 665 N N . LYS A 1 86 ? 1.143 -7.476 14.065 1.00 97.25 86 LYS A N 1
ATOM 666 C CA . LYS A 1 86 ? 0.867 -8.751 13.396 1.00 97.25 86 LYS A CA 1
ATOM 667 C C . LYS A 1 86 ? -0.231 -8.537 12.351 1.00 97.25 86 LYS A C 1
ATOM 669 O O . LYS A 1 86 ? -1.355 -8.233 12.749 1.00 97.25 86 LYS A O 1
ATOM 674 N N . PRO A 1 87 ? 0.066 -8.707 11.049 1.00 96.00 87 PRO A N 1
ATOM 675 C CA . PRO A 1 87 ? -0.939 -8.596 9.999 1.00 96.00 87 PRO A CA 1
ATOM 676 C C . PRO A 1 87 ? -2.105 -9.567 10.202 1.00 96.00 87 PRO A C 1
ATOM 678 O O . PRO A 1 87 ? -1.924 -10.679 10.713 1.00 96.00 87 PRO A O 1
ATOM 681 N N . GLY A 1 88 ? -3.294 -9.151 9.772 1.00 93.62 88 GLY A N 1
ATOM 682 C CA . GLY A 1 88 ? -4.492 -9.981 9.830 1.00 93.62 88 GLY A CA 1
ATOM 683 C C . GLY A 1 88 ? -4.453 -11.182 8.872 1.00 93.62 88 GLY A C 1
ATOM 684 O O . GLY A 1 88 ? -3.591 -11.282 7.991 1.00 93.62 88 GLY A O 1
ATOM 685 N N . PRO A 1 89 ? -5.404 -12.125 9.009 1.00 95.50 89 PRO A N 1
ATOM 686 C CA . PRO A 1 89 ? -5.580 -13.185 8.024 1.00 95.50 89 PRO A CA 1
ATOM 687 C C . PRO A 1 89 ? -5.980 -12.608 6.656 1.00 95.50 89 PRO A C 1
ATOM 689 O O . PRO A 1 89 ? -6.579 -11.541 6.553 1.00 95.50 89 PRO A O 1
ATOM 692 N N . VAL A 1 90 ? -5.708 -13.360 5.587 1.00 96.19 90 VAL A N 1
ATOM 693 C CA . VAL A 1 90 ? -6.097 -12.991 4.216 1.00 96.19 90 VAL A CA 1
ATOM 694 C C . VAL A 1 90 ? -7.349 -13.745 3.772 1.00 96.19 90 VAL A C 1
ATOM 696 O O . VAL A 1 90 ? -7.467 -14.956 3.972 1.00 96.19 90 VAL A O 1
ATOM 699 N N . ARG A 1 91 ? -8.280 -13.056 3.106 1.00 96.00 91 ARG A N 1
ATOM 700 C CA . ARG A 1 91 ? -9.478 -13.683 2.529 1.00 96.00 91 ARG A CA 1
ATOM 701 C C . ARG A 1 91 ? -9.118 -14.371 1.219 1.00 96.00 91 ARG A C 1
ATOM 703 O O . ARG A 1 91 ? -8.525 -13.753 0.338 1.00 96.00 91 ARG A O 1
ATOM 710 N N . ARG A 1 92 ? -9.495 -15.640 1.060 1.00 95.62 92 ARG A N 1
ATOM 711 C CA . ARG A 1 92 ? -9.279 -16.379 -0.191 1.00 95.62 92 ARG A CA 1
ATOM 712 C C . ARG A 1 92 ? -10.414 -16.109 -1.173 1.00 95.62 92 ARG A C 1
ATOM 714 O O . ARG A 1 92 ? -11.584 -16.217 -0.816 1.00 95.62 92 ARG A O 1
ATOM 721 N N . LYS A 1 93 ? -10.067 -15.783 -2.416 1.00 93.00 93 LYS A N 1
ATOM 722 C CA . LYS A 1 93 ? -11.014 -15.670 -3.532 1.00 93.00 93 LYS A CA 1
ATOM 723 C C . LYS A 1 93 ? -10.477 -16.457 -4.716 1.00 93.00 93 LYS A C 1
ATOM 725 O O . LYS A 1 93 ? -9.326 -16.271 -5.092 1.00 93.00 93 LYS A O 1
ATOM 730 N N . SER A 1 94 ? -11.301 -17.320 -5.294 1.00 92.94 94 SER A N 1
ATOM 731 C CA . SER A 1 94 ? -10.979 -18.001 -6.547 1.00 92.94 94 SER A CA 1
ATOM 732 C C . SER A 1 94 ? -11.557 -17.212 -7.715 1.00 92.94 94 SER A C 1
ATOM 734 O O . SER A 1 94 ? -12.689 -16.732 -7.618 1.00 92.94 94 SER A O 1
ATOM 736 N N . ILE A 1 95 ? -10.771 -17.023 -8.772 1.00 90.69 95 ILE A N 1
ATOM 737 C CA . ILE A 1 95 ? -11.250 -16.484 -10.045 1.00 90.69 95 ILE A CA 1
ATOM 738 C C . ILE A 1 95 ? -10.820 -17.408 -11.191 1.00 90.69 95 ILE A C 1
ATOM 740 O O . ILE A 1 95 ? -9.668 -17.850 -11.196 1.00 90.69 95 ILE A O 1
ATOM 744 N N . PRO A 1 96 ? -11.689 -17.666 -12.179 1.00 93.44 96 PRO A N 1
ATOM 745 C CA . PRO A 1 96 ? -11.341 -18.522 -13.302 1.00 93.44 96 PRO A CA 1
ATOM 746 C C . PRO A 1 96 ? -10.250 -17.867 -14.151 1.00 93.44 96 PRO A C 1
ATOM 748 O O . PRO A 1 96 ? -10.239 -16.647 -14.350 1.00 93.44 96 PRO A O 1
ATOM 751 N N . LYS A 1 97 ? -9.321 -18.674 -14.664 1.00 90.88 97 LYS A N 1
ATOM 752 C CA . LYS A 1 97 ? -8.363 -18.217 -15.674 1.00 90.88 97 LYS A CA 1
ATOM 753 C C . LYS A 1 97 ? -8.985 -18.284 -17.077 1.00 90.88 97 LYS A C 1
ATOM 755 O O . LYS A 1 97 ? -9.831 -19.146 -17.314 1.00 90.88 97 LYS A O 1
ATOM 760 N N . PRO A 1 98 ? -8.541 -17.441 -18.029 1.00 86.31 98 PRO A N 1
ATOM 761 C CA . PRO A 1 98 ? -9.024 -17.493 -19.413 1.00 86.31 98 PRO A CA 1
ATOM 762 C C . PRO A 1 98 ? -8.760 -18.831 -20.122 1.00 86.31 98 PRO A C 1
ATOM 764 O O . PRO A 1 98 ? -9.541 -19.239 -20.973 1.00 86.31 98 PRO A O 1
ATOM 767 N N . ASP A 1 99 ? -7.665 -19.505 -19.775 1.00 87.31 99 ASP A N 1
ATOM 768 C CA . ASP A 1 99 ? -7.173 -20.759 -20.361 1.00 87.31 99 ASP A CA 1
ATOM 769 C C . ASP A 1 99 ? -7.614 -22.019 -19.590 1.00 87.31 99 ASP A C 1
ATOM 771 O O . ASP A 1 99 ? -7.228 -23.133 -19.941 1.00 87.31 99 ASP A O 1
ATOM 775 N N . GLY A 1 100 ? -8.452 -21.855 -18.562 1.00 89.19 100 GLY A N 1
ATOM 776 C CA . GLY A 1 100 ? -8.933 -22.934 -17.703 1.00 89.19 100 GLY A CA 1
ATOM 777 C C . GLY A 1 100 ? -8.215 -23.023 -16.351 1.00 89.19 100 GLY A C 1
ATOM 778 O O . GLY A 1 100 ? -7.086 -22.572 -16.157 1.00 89.19 100 GLY A O 1
ATOM 779 N N . GLY A 1 101 ? -8.906 -23.609 -15.372 1.00 90.88 101 GLY A N 1
ATOM 780 C CA . GLY A 1 101 ? -8.459 -23.651 -13.980 1.00 90.88 101 GLY A CA 1
ATOM 781 C C . GLY A 1 101 ? -8.691 -22.338 -13.226 1.00 90.88 101 GLY A C 1
ATOM 782 O O . GLY A 1 101 ? -9.328 -21.408 -13.715 1.00 90.88 101 GLY A O 1
ATOM 783 N N . GLU A 1 102 ? -8.166 -22.270 -12.005 1.00 93.38 102 GLU A N 1
ATOM 784 C CA . GLU A 1 102 ? -8.474 -21.214 -11.038 1.00 93.38 102 GLU A CA 1
ATOM 785 C C . GLU A 1 102 ? -7.218 -20.429 -10.624 1.00 93.38 102 GLU A C 1
ATOM 787 O O . GLU A 1 102 ? -6.117 -20.976 -10.499 1.00 93.38 102 GLU A O 1
ATOM 792 N N . ARG A 1 103 ? -7.372 -19.123 -10.388 1.00 91.00 103 ARG A N 1
ATOM 793 C CA . ARG A 1 103 ? -6.392 -18.257 -9.722 1.00 91.00 103 ARG A CA 1
ATOM 794 C C . ARG A 1 103 ? -6.890 -17.970 -8.311 1.00 91.00 103 ARG A C 1
ATOM 796 O O . ARG A 1 103 ? -7.900 -17.298 -8.117 1.00 91.00 103 ARG A O 1
ATOM 803 N N . HIS A 1 104 ? -6.137 -18.438 -7.325 1.00 93.12 104 HIS A N 1
ATOM 804 C CA . HIS A 1 104 ? -6.407 -18.142 -5.925 1.00 93.12 104 HIS A CA 1
ATOM 805 C C . HIS A 1 104 ? -5.763 -16.812 -5.532 1.00 93.12 104 HIS A C 1
ATOM 807 O O . HIS A 1 104 ? -4.543 -16.666 -5.546 1.00 93.12 104 HIS A O 1
ATOM 813 N N . LEU A 1 105 ? -6.592 -15.845 -5.161 1.00 93.62 105 LEU A N 1
ATOM 814 C CA . LEU A 1 105 ? -6.188 -14.552 -4.628 1.00 93.62 105 LEU A CA 1
ATOM 815 C C . LEU A 1 105 ? -6.238 -14.578 -3.099 1.00 93.62 105 LEU A C 1
ATOM 817 O O . LEU A 1 105 ? -7.120 -15.205 -2.505 1.00 93.62 105 LEU A O 1
ATOM 821 N N . GLY A 1 106 ? -5.292 -13.886 -2.469 1.00 95.75 106 GLY A N 1
ATOM 822 C CA . GLY A 1 106 ? -5.354 -13.510 -1.060 1.00 95.75 106 GLY A CA 1
ATOM 823 C C . GLY A 1 106 ? -5.665 -12.023 -0.966 1.00 95.75 106 GLY A C 1
ATOM 824 O O . GLY A 1 106 ? -4.937 -11.220 -1.538 1.00 95.75 106 GLY A O 1
ATOM 825 N N . ILE A 1 107 ? -6.747 -11.667 -0.285 1.00 95.44 107 ILE A N 1
ATOM 826 C CA . ILE A 1 107 ? -7.202 -10.286 -0.118 1.00 95.44 107 ILE A CA 1
ATOM 827 C C . ILE A 1 107 ? -6.976 -9.909 1.355 1.00 95.44 107 ILE A C 1
ATOM 829 O O . ILE A 1 107 ? -7.722 -10.401 2.208 1.00 95.44 107 ILE A O 1
ATOM 833 N N . PRO A 1 108 ? -5.941 -9.110 1.679 1.00 97.44 108 PRO A N 1
ATOM 834 C CA . PRO A 1 108 ? -5.689 -8.638 3.042 1.00 97.44 108 PRO A CA 1
ATOM 835 C C . PRO A 1 108 ? -6.744 -7.626 3.498 1.00 97.44 108 PRO A C 1
ATOM 837 O O . PRO A 1 108 ? -7.456 -7.061 2.658 1.00 97.44 108 PRO A O 1
ATOM 840 N N . ASN A 1 109 ? -6.799 -7.345 4.802 1.00 97.88 109 ASN A N 1
ATOM 841 C CA . ASN A 1 109 ? -7.584 -6.228 5.330 1.00 97.88 109 ASN A CA 1
ATOM 842 C C . ASN A 1 109 ? -7.062 -4.892 4.787 1.00 97.88 109 ASN A C 1
ATOM 844 O O . ASN A 1 109 ? -5.905 -4.777 4.372 1.00 97.88 109 ASN A O 1
ATOM 848 N N . VAL A 1 110 ? -7.911 -3.862 4.791 1.00 98.06 110 VAL A N 1
ATOM 849 C CA . VAL A 1 110 ? -7.536 -2.536 4.268 1.00 98.06 110 VAL A CA 1
ATOM 850 C C . VAL A 1 110 ? -6.331 -1.964 5.022 1.00 98.06 110 VAL A C 1
ATOM 852 O O . VAL A 1 110 ? -5.418 -1.439 4.385 1.00 98.06 110 VAL A O 1
ATOM 855 N N . VAL A 1 111 ? -6.284 -2.141 6.348 1.00 97.88 111 VAL A N 1
ATOM 856 C CA . VAL A 1 111 ? -5.148 -1.717 7.181 1.00 97.88 111 VAL A CA 1
ATOM 857 C C . VAL A 1 111 ? -3.840 -2.388 6.757 1.00 97.88 111 VAL A C 1
ATOM 859 O O . VAL A 1 111 ? -2.828 -1.712 6.600 1.00 97.88 111 VAL A O 1
ATOM 862 N N . ASP A 1 112 ? -3.864 -3.695 6.484 1.00 98.12 112 ASP A N 1
ATOM 863 C CA . ASP A 1 112 ? -2.664 -4.434 6.091 1.00 98.12 112 ASP A CA 1
ATOM 864 C C . ASP A 1 112 ? -2.171 -3.962 4.714 1.00 98.12 112 ASP A C 1
ATOM 866 O O . ASP A 1 112 ? -0.967 -3.847 4.487 1.00 98.12 112 ASP A O 1
ATOM 870 N N . ARG A 1 113 ? -3.094 -3.635 3.794 1.00 98.00 113 ARG A N 1
ATOM 871 C CA . ARG A 1 113 ? -2.750 -3.050 2.487 1.00 98.00 113 ARG A CA 1
ATOM 872 C C . ARG A 1 113 ? -2.139 -1.660 2.627 1.00 98.00 113 ARG A C 1
ATOM 874 O O . ARG A 1 113 ? -1.191 -1.356 1.909 1.00 98.00 113 ARG A O 1
ATOM 881 N N . LEU A 1 114 ? -2.651 -0.835 3.542 1.00 98.19 114 LEU A N 1
ATOM 882 C CA . LEU A 1 114 ? -2.080 0.479 3.844 1.00 98.19 114 LEU A CA 1
ATOM 883 C C . LEU A 1 114 ? -0.642 0.348 4.351 1.00 98.19 114 LEU A C 1
ATOM 885 O O . LEU A 1 114 ? 0.249 0.996 3.805 1.00 98.19 114 LEU A O 1
ATOM 889 N N . VAL A 1 115 ? -0.404 -0.532 5.327 1.00 98.12 115 VAL A N 1
ATOM 890 C CA . VAL A 1 115 ? 0.938 -0.781 5.873 1.00 98.12 115 VAL A CA 1
ATOM 891 C C . VAL A 1 115 ? 1.882 -1.300 4.787 1.00 98.12 115 VAL A C 1
ATOM 893 O O . VAL A 1 115 ? 2.973 -0.763 4.618 1.00 98.12 115 VAL A O 1
ATOM 896 N N . GLN A 1 116 ? 1.462 -2.288 3.991 1.00 98.06 116 GLN A N 1
ATOM 897 C CA . GLN A 1 116 ? 2.269 -2.803 2.877 1.00 98.06 116 GLN A CA 1
ATOM 898 C C . GLN A 1 116 ? 2.604 -1.713 1.854 1.00 98.06 116 GLN A C 1
ATOM 900 O O . GLN A 1 116 ? 3.736 -1.640 1.378 1.00 98.06 116 GLN A O 1
ATOM 905 N N . GLN A 1 117 ? 1.645 -0.844 1.531 1.00 98.38 117 GLN A N 1
ATOM 906 C CA . GLN A 1 117 ? 1.854 0.245 0.584 1.00 98.38 117 GLN A CA 1
ATOM 907 C C . GLN A 1 117 ? 2.792 1.328 1.138 1.00 98.38 117 GLN A C 1
ATOM 909 O O . GLN A 1 117 ? 3.599 1.862 0.376 1.00 98.38 117 GLN A O 1
ATOM 914 N N . ALA A 1 118 ? 2.712 1.623 2.437 1.00 98.19 118 ALA A N 1
ATOM 915 C CA . ALA A 1 118 ? 3.607 2.546 3.129 1.00 98.19 118 ALA A CA 1
ATOM 916 C C . ALA A 1 118 ? 5.047 2.011 3.176 1.00 98.19 118 ALA A C 1
ATOM 918 O O . ALA A 1 118 ? 5.987 2.758 2.908 1.00 98.19 118 ALA A O 1
ATOM 919 N N . ILE A 1 119 ? 5.219 0.708 3.429 1.00 97.69 119 ILE A N 1
ATOM 920 C CA . ILE A 1 119 ? 6.517 0.022 3.338 1.00 97.69 119 ILE A CA 1
ATOM 921 C C . ILE A 1 119 ? 7.060 0.108 1.909 1.00 97.69 119 ILE A C 1
ATOM 923 O O . ILE A 1 119 ? 8.211 0.488 1.703 1.00 97.69 119 ILE A O 1
ATOM 927 N N . LEU A 1 120 ? 6.230 -0.211 0.911 1.00 97.06 120 LEU A N 1
ATOM 928 C CA . LEU A 1 120 ? 6.632 -0.195 -0.494 1.00 97.06 120 LEU A CA 1
ATOM 929 C C . LEU A 1 120 ? 7.143 1.188 -0.920 1.00 97.06 120 LEU A C 1
ATOM 931 O O . LEU A 1 120 ? 8.171 1.276 -1.580 1.00 97.06 120 LEU A O 1
ATOM 935 N N . LEU A 1 121 ? 6.467 2.264 -0.508 1.00 96.12 121 LEU A N 1
ATOM 936 C CA . LEU A 1 121 ? 6.878 3.637 -0.818 1.00 96.12 121 LEU A CA 1
ATOM 937 C C . LEU A 1 121 ? 8.281 3.986 -0.308 1.00 96.12 121 LEU A C 1
ATOM 939 O O . LEU A 1 121 ? 9.021 4.665 -1.016 1.00 96.12 121 LEU A O 1
ATOM 943 N N . VAL A 1 122 ? 8.651 3.499 0.875 1.00 95.94 122 VAL A N 1
ATOM 944 C CA . VAL A 1 122 ? 9.968 3.752 1.478 1.00 95.94 122 VAL A CA 1
ATOM 945 C C . VAL A 1 122 ? 11.048 2.854 0.873 1.00 95.94 122 VAL A C 1
ATOM 947 O O . VAL A 1 122 ? 12.173 3.297 0.658 1.00 95.94 122 VAL A O 1
ATOM 950 N N . LEU A 1 123 ? 10.723 1.593 0.572 1.00 94.19 123 LEU A N 1
ATOM 951 C CA . LEU A 1 123 ? 11.709 0.619 0.096 1.00 94.19 123 LEU A CA 1
ATOM 952 C C . LEU A 1 123 ? 11.972 0.693 -1.413 1.00 94.19 123 LEU A C 1
ATOM 954 O O . LEU A 1 123 ? 13.090 0.416 -1.846 1.00 94.19 123 LEU A O 1
ATOM 958 N N . THR A 1 124 ? 10.983 1.065 -2.231 1.00 93.00 124 THR A N 1
ATOM 959 C CA . THR A 1 124 ? 11.145 1.119 -3.694 1.00 93.00 124 THR A CA 1
ATOM 960 C C . THR A 1 124 ? 12.304 2.024 -4.140 1.00 93.00 124 THR A C 1
ATOM 962 O O . THR A 1 124 ? 13.107 1.548 -4.937 1.00 93.00 124 THR A O 1
ATOM 965 N N . PRO A 1 125 ? 12.477 3.262 -3.635 1.00 91.75 125 PRO A N 1
ATOM 966 C CA . PRO A 1 125 ? 13.597 4.120 -4.036 1.00 91.75 125 PRO A CA 1
ATOM 967 C C . PRO A 1 125 ? 14.980 3.565 -3.669 1.00 91.75 125 PRO A C 1
ATOM 969 O O . PRO A 1 125 ? 15.971 3.967 -4.270 1.00 91.75 125 PRO A O 1
ATOM 972 N N . ILE A 1 126 ? 15.049 2.659 -2.688 1.00 90.00 126 ILE A N 1
ATOM 973 C CA . ILE A 1 126 ? 16.296 2.040 -2.224 1.00 90.00 126 ILE A CA 1
ATOM 974 C C . ILE A 1 126 ? 16.659 0.855 -3.124 1.00 90.00 126 ILE A C 1
ATOM 976 O O . ILE A 1 126 ? 17.792 0.754 -3.578 1.00 90.00 126 ILE A O 1
ATOM 980 N N . PHE A 1 127 ? 15.698 -0.033 -3.397 1.00 90.06 127 PHE A N 1
ATOM 981 C CA . PHE A 1 127 ? 15.975 -1.292 -4.097 1.00 90.06 127 PHE A CA 1
ATOM 982 C C . PHE A 1 127 ? 15.781 -1.232 -5.609 1.00 90.06 127 PHE A C 1
ATOM 984 O O . PHE A 1 127 ? 16.484 -1.934 -6.332 1.00 90.06 127 PHE A O 1
ATOM 991 N N . ASP A 1 128 ? 14.835 -0.432 -6.111 1.00 89.88 128 ASP A N 1
ATOM 992 C CA . ASP A 1 128 ? 14.540 -0.422 -7.546 1.00 89.88 128 ASP A CA 1
ATOM 993 C C . ASP A 1 128 ? 15.759 -0.064 -8.417 1.00 89.88 128 ASP A C 1
ATOM 995 O O . ASP A 1 128 ? 15.994 -0.779 -9.394 1.00 89.88 128 ASP A O 1
ATOM 999 N N . PRO A 1 129 ? 16.598 0.932 -8.056 1.00 90.25 129 PRO A N 1
ATOM 1000 C CA . PRO A 1 129 ? 17.806 1.255 -8.821 1.00 90.25 129 PRO A CA 1
ATOM 1001 C C . PRO A 1 129 ? 18.846 0.128 -8.873 1.00 90.25 129 PRO A C 1
ATOM 1003 O O . PRO A 1 129 ? 19.682 0.102 -9.774 1.00 90.25 129 PRO A O 1
ATOM 1006 N N . GLU A 1 130 ? 18.821 -0.800 -7.914 1.00 88.12 130 GLU A N 1
ATOM 1007 C CA . GLU A 1 130 ? 19.764 -1.920 -7.857 1.00 88.12 130 GLU A CA 1
ATOM 1008 C C . GLU A 1 130 ? 19.295 -3.137 -8.668 1.00 88.12 130 GLU A C 1
ATOM 1010 O O . GLU A 1 130 ? 20.089 -4.041 -8.955 1.00 88.12 130 GLU A O 1
ATOM 1015 N N . PHE A 1 131 ? 18.019 -3.185 -9.065 1.00 89.19 131 PHE A N 1
ATOM 1016 C CA . PHE A 1 131 ? 17.516 -4.277 -9.888 1.00 89.19 131 PHE A CA 1
ATOM 1017 C C . PHE A 1 131 ? 18.118 -4.259 -11.294 1.00 89.19 131 PHE A C 1
ATOM 1019 O O . PHE A 1 131 ? 18.357 -3.218 -11.896 1.00 89.19 131 PHE A O 1
ATOM 1026 N N . SER A 1 132 ? 18.309 -5.458 -11.852 1.00 89.38 132 SER A N 1
ATOM 1027 C CA . SER A 1 132 ? 18.791 -5.638 -13.224 1.00 89.38 132 SER A CA 1
ATOM 1028 C C . SER A 1 132 ? 17.945 -4.860 -14.237 1.00 89.38 132 SER A C 1
ATOM 1030 O O . SER A 1 132 ? 16.715 -4.873 -14.170 1.00 89.38 132 SER A O 1
ATOM 1032 N N . GLU A 1 133 ? 18.597 -4.290 -15.251 1.00 86.50 133 GLU A N 1
ATOM 1033 C CA . GLU A 1 133 ? 17.936 -3.676 -16.411 1.00 86.50 133 GLU A CA 1
ATOM 1034 C C . GLU A 1 133 ? 17.046 -4.658 -17.188 1.00 86.50 133 GLU A C 1
ATOM 1036 O O . GLU A 1 133 ? 16.128 -4.249 -17.890 1.00 86.50 133 GLU A O 1
ATOM 1041 N N . SER A 1 134 ? 17.281 -5.966 -17.050 1.00 87.94 134 SER A N 1
ATOM 1042 C CA . SER A 1 134 ? 16.436 -7.008 -17.648 1.00 87.94 134 SER A CA 1
ATOM 1043 C C . SER A 1 134 ? 15.265 -7.436 -16.748 1.00 87.94 134 SER A C 1
ATOM 1045 O O . SER A 1 134 ? 14.542 -8.374 -17.087 1.00 87.94 134 SER A O 1
ATOM 1047 N N . SER A 1 135 ? 15.069 -6.779 -15.599 1.00 88.88 135 SER A N 1
ATOM 1048 C CA . SER A 1 135 ? 13.934 -6.993 -14.697 1.00 88.88 135 SER A CA 1
ATOM 1049 C C . SER A 1 135 ? 12.839 -5.961 -14.966 1.00 88.88 135 SER A C 1
ATOM 1051 O O . SER A 1 135 ? 13.052 -4.766 -14.761 1.00 88.88 135 SER A O 1
ATOM 1053 N N . PHE A 1 136 ? 11.662 -6.428 -15.392 1.00 87.00 136 PHE A N 1
ATOM 1054 C CA . PHE A 1 136 ? 10.537 -5.572 -15.802 1.00 87.00 136 PHE A CA 1
ATOM 1055 C C . PHE A 1 136 ? 9.276 -5.729 -14.941 1.00 87.00 136 PHE A C 1
ATOM 1057 O O . PHE A 1 136 ? 8.358 -4.918 -15.027 1.00 87.00 136 PHE A O 1
ATOM 1064 N N . GLY A 1 137 ? 9.183 -6.794 -14.142 1.00 86.69 137 GLY A N 1
ATOM 1065 C CA . GLY A 1 137 ? 7.975 -7.104 -13.379 1.00 86.69 137 GLY A CA 1
ATOM 1066 C C . GLY A 1 137 ? 7.824 -6.215 -12.146 1.00 86.69 137 GLY A C 1
ATO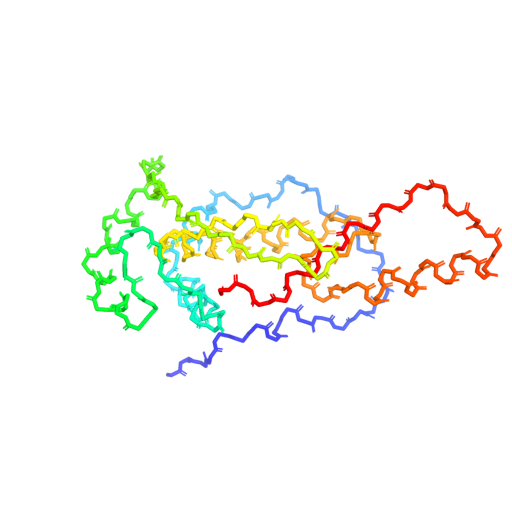M 1067 O O . GLY A 1 137 ? 8.746 -6.139 -11.345 1.00 86.69 137 GLY A O 1
ATOM 1068 N N . PHE A 1 138 ? 6.643 -5.610 -11.969 1.00 86.56 138 PHE A N 1
ATOM 1069 C CA . PHE A 1 138 ? 6.252 -4.852 -10.766 1.00 86.56 138 PHE A CA 1
ATOM 1070 C C . PHE A 1 138 ? 7.167 -3.670 -10.407 1.00 86.56 138 PHE A C 1
ATOM 1072 O O . PHE A 1 138 ? 7.224 -3.265 -9.247 1.00 86.56 138 PHE A O 1
ATOM 1079 N N . ARG A 1 139 ? 7.859 -3.102 -11.399 1.00 89.25 139 ARG A N 1
ATOM 1080 C CA . ARG A 1 139 ? 8.740 -1.948 -11.216 1.00 89.25 139 ARG A CA 1
ATOM 1081 C C . ARG A 1 139 ? 8.097 -0.668 -11.747 1.00 89.25 139 ARG A C 1
ATOM 1083 O O . ARG A 1 139 ? 7.409 -0.719 -12.771 1.00 89.25 139 ARG A O 1
ATOM 1090 N N . PRO A 1 140 ? 8.311 0.484 -11.091 1.00 84.50 140 PRO A N 1
ATOM 1091 C CA . PRO A 1 140 ? 7.928 1.771 -11.653 1.00 84.50 140 PRO A CA 1
ATOM 1092 C C . PRO A 1 140 ? 8.536 1.951 -13.047 1.00 84.50 140 PRO A C 1
ATOM 1094 O O . PRO A 1 140 ? 9.697 1.620 -13.267 1.00 84.50 140 PRO A O 1
ATOM 1097 N N . HIS A 1 141 ? 7.747 2.469 -13.989 1.00 84.75 141 HIS A N 1
ATOM 1098 C CA . HIS A 1 141 ? 8.197 2.777 -15.355 1.00 84.75 141 HIS A CA 1
ATOM 1099 C C . HIS A 1 141 ? 8.775 1.586 -16.143 1.00 84.75 141 HIS A C 1
ATOM 1101 O O . HIS A 1 141 ? 9.510 1.796 -17.101 1.00 84.75 141 HIS A O 1
ATOM 1107 N N . ARG A 1 142 ? 8.439 0.344 -15.764 1.00 85.62 142 ARG A N 1
ATOM 1108 C CA . ARG A 1 142 ? 8.745 -0.865 -16.541 1.00 85.62 142 ARG A CA 1
ATOM 1109 C C . ARG A 1 142 ? 7.469 -1.649 -16.842 1.00 85.62 142 ARG A C 1
ATOM 1111 O O . ARG A 1 142 ? 6.549 -1.708 -16.025 1.00 85.62 142 ARG A O 1
ATOM 1118 N N . SER A 1 143 ? 7.408 -2.277 -18.010 1.00 86.81 143 SER A N 1
ATOM 1119 C CA . SER A 1 143 ? 6.225 -2.992 -18.501 1.00 86.81 143 SER A CA 1
ATOM 1120 C C . SER A 1 143 ? 6.569 -4.285 -19.253 1.00 86.81 143 SER A C 1
ATOM 1122 O O . SER A 1 143 ? 7.691 -4.467 -19.726 1.00 86.81 143 SER A O 1
ATOM 1124 N N . ALA A 1 144 ? 5.582 -5.180 -19.440 1.00 85.75 144 ALA A N 1
ATOM 1125 C CA . ALA A 1 144 ? 5.740 -6.339 -20.341 1.00 85.75 144 ALA A CA 1
ATOM 1126 C C . ALA A 1 144 ? 6.196 -5.936 -21.734 1.00 85.75 144 ALA A C 1
ATOM 1128 O O . ALA A 1 144 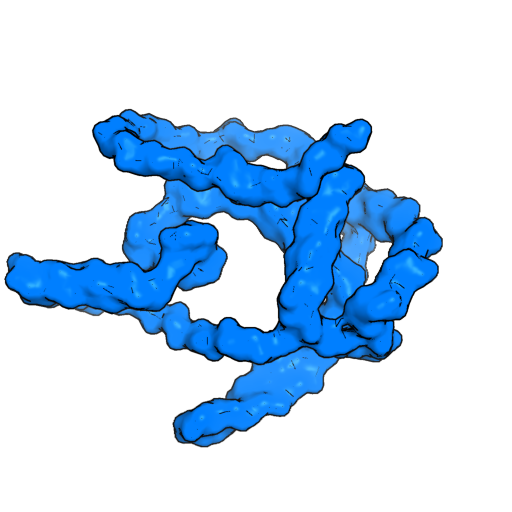? 6.966 -6.655 -22.359 1.00 85.75 144 ALA A O 1
ATOM 1129 N N . HIS A 1 145 ? 5.633 -4.844 -22.250 1.00 87.19 145 HIS A N 1
ATOM 1130 C CA . HIS A 1 145 ? 5.852 -4.441 -23.629 1.00 87.19 145 HIS A CA 1
ATOM 1131 C C . HIS A 1 145 ? 7.323 -4.094 -23.856 1.00 87.19 145 HIS A C 1
ATOM 1133 O O . HIS A 1 145 ? 7.900 -4.540 -24.844 1.00 87.19 145 HIS A O 1
ATOM 1139 N N . GLU A 1 146 ? 7.955 -3.402 -22.907 1.00 84.19 146 GLU A N 1
ATOM 1140 C CA . GLU A 1 146 ? 9.398 -3.140 -22.949 1.00 84.19 146 GLU A CA 1
ATOM 1141 C C . GLU A 1 146 ? 10.216 -4.430 -22.863 1.00 84.19 146 GLU A C 1
ATOM 1143 O O . GLU A 1 146 ? 11.180 -4.590 -23.611 1.00 84.19 146 GLU A O 1
ATOM 1148 N N . ALA A 1 147 ? 9.800 -5.388 -22.027 1.00 85.94 147 ALA A N 1
ATOM 1149 C CA . ALA A 1 147 ? 10.456 -6.692 -21.947 1.00 85.94 147 ALA A CA 1
ATOM 1150 C C . ALA A 1 147 ? 10.406 -7.439 -23.292 1.00 85.94 147 ALA A C 1
ATOM 1152 O O . ALA A 1 147 ? 11.419 -7.959 -23.760 1.00 85.94 147 ALA A O 1
ATOM 1153 N N . ILE A 1 148 ? 9.239 -7.456 -23.946 1.00 88.81 148 ILE A N 1
ATOM 1154 C CA . ILE A 1 148 ? 9.046 -8.072 -25.267 1.00 88.81 148 ILE A CA 1
ATOM 1155 C C . ILE A 1 148 ? 9.898 -7.357 -26.320 1.00 88.81 148 ILE A C 1
ATOM 1157 O O . ILE A 1 148 ? 10.541 -8.019 -27.136 1.00 88.81 148 ILE A O 1
ATOM 1161 N N . HIS A 1 149 ? 9.940 -6.025 -26.296 1.00 87.31 149 HIS A N 1
ATOM 1162 C CA . HIS A 1 149 ? 10.738 -5.247 -27.238 1.00 87.31 149 HIS A CA 1
ATOM 1163 C C . HIS A 1 149 ? 12.237 -5.538 -27.092 1.00 87.31 149 HIS A C 1
ATOM 1165 O O . HIS A 1 149 ? 12.915 -5.784 -28.090 1.00 87.31 149 HIS A O 1
ATOM 1171 N N . LEU A 1 150 ? 12.746 -5.618 -25.857 1.00 86.75 150 LEU A N 1
ATOM 1172 C CA . LEU A 1 150 ? 14.136 -5.997 -25.600 1.00 86.75 150 LEU A CA 1
ATOM 1173 C C . LEU A 1 150 ? 14.459 -7.384 -26.178 1.00 86.75 150 LEU A C 1
ATOM 1175 O O . LEU A 1 150 ? 15.501 -7.553 -26.816 1.00 86.75 150 LEU A O 1
ATOM 1179 N N . VAL A 1 151 ? 13.558 -8.361 -26.005 1.00 86.75 151 VAL A N 1
ATOM 1180 C CA . VAL A 1 151 ? 13.703 -9.707 -26.591 1.00 86.75 151 VAL A CA 1
ATOM 1181 C C . VAL A 1 151 ? 13.777 -9.642 -28.115 1.00 86.75 151 VAL A C 1
ATOM 1183 O O . VAL A 1 151 ? 14.661 -10.258 -28.710 1.00 86.75 151 VAL A O 1
ATOM 1186 N N . GLN A 1 152 ? 12.873 -8.896 -28.753 1.00 87.25 152 GLN A N 1
ATOM 1187 C CA . GLN A 1 152 ? 12.833 -8.764 -30.211 1.00 87.25 152 GLN A CA 1
ATOM 1188 C C . GLN A 1 152 ? 14.137 -8.183 -30.759 1.00 87.25 152 GLN A C 1
ATOM 1190 O O . GLN A 1 152 ? 14.706 -8.748 -31.694 1.00 87.25 152 GLN A O 1
ATOM 1195 N N . THR A 1 153 ? 14.646 -7.118 -30.144 1.00 84.88 153 THR A N 1
ATOM 1196 C CA . THR A 1 153 ? 15.916 -6.493 -30.533 1.00 84.88 153 THR A CA 1
ATOM 1197 C C . THR A 1 153 ? 17.090 -7.462 -30.380 1.00 84.88 153 THR A C 1
ATOM 1199 O O . THR A 1 153 ? 17.936 -7.550 -31.267 1.00 84.88 153 THR A O 1
ATOM 1202 N N . HIS A 1 154 ? 17.124 -8.257 -29.304 1.00 81.56 154 HIS A N 1
ATOM 1203 C CA . HIS A 1 154 ? 18.170 -9.267 -29.098 1.00 81.56 154 HIS A CA 1
ATOM 1204 C C . HIS A 1 154 ? 18.155 -10.373 -30.164 1.00 81.56 154 HIS A C 1
ATOM 1206 O O . HIS A 1 154 ? 19.208 -10.766 -30.670 1.00 81.56 154 HIS A O 1
ATOM 1212 N N . ILE A 1 155 ? 16.962 -10.852 -30.532 1.00 84.50 155 ILE A N 1
ATOM 1213 C CA . ILE A 1 155 ? 16.792 -11.854 -31.594 1.00 84.50 155 ILE A CA 1
ATOM 1214 C C . ILE A 1 155 ? 17.232 -11.278 -32.947 1.00 84.50 155 ILE A C 1
ATOM 1216 O O . ILE A 1 155 ? 17.961 -11.945 -33.680 1.00 84.50 155 ILE A O 1
ATOM 1220 N N . GLN A 1 156 ? 16.844 -10.038 -33.261 1.00 78.31 156 GLN A N 1
ATOM 1221 C CA . GLN A 1 156 ? 17.228 -9.354 -34.504 1.00 78.31 156 GLN A CA 1
ATOM 1222 C C . GLN A 1 156 ? 18.741 -9.117 -34.607 1.00 78.31 156 GLN A C 1
ATOM 1224 O O . GLN A 1 156 ? 19.301 -9.216 -35.695 1.00 78.31 156 GLN A O 1
ATOM 1229 N N . ALA A 1 157 ? 19.414 -8.872 -33.481 1.00 81.25 157 ALA A N 1
ATOM 1230 C CA . ALA A 1 157 ? 20.866 -8.717 -33.409 1.00 81.25 157 ALA A CA 1
ATOM 1231 C C . ALA A 1 157 ? 21.649 -10.045 -33.534 1.00 81.25 157 ALA A C 1
ATOM 1233 O O . ALA A 1 157 ? 22.877 -10.034 -33.498 1.00 81.25 157 ALA A O 1
ATOM 1234 N N . GLY A 1 158 ? 20.973 -11.192 -33.681 1.00 70.75 158 GLY A N 1
ATOM 1235 C CA . GLY A 1 158 ? 21.621 -12.496 -33.867 1.00 70.75 158 GLY A CA 1
ATOM 1236 C C . GLY A 1 158 ? 22.114 -13.156 -32.576 1.00 70.75 158 GLY A C 1
ATOM 1237 O O . GLY A 1 158 ? 22.879 -14.118 -32.635 1.00 70.75 158 GLY A O 1
ATOM 1238 N N . HIS A 1 159 ? 21.666 -12.681 -31.410 1.00 59.69 159 HIS A N 1
ATOM 1239 C CA . HIS A 1 159 ? 21.999 -13.251 -30.104 1.00 59.69 159 HIS A CA 1
ATOM 1240 C C . HIS A 1 159 ? 20.784 -13.991 -29.515 1.00 59.69 159 HIS A C 1
ATOM 1242 O O . HIS A 1 159 ? 20.019 -13.402 -28.747 1.00 59.69 159 HIS A O 1
ATOM 1248 N N . PRO A 1 160 ? 20.564 -15.283 -29.840 1.00 54.75 160 PRO A N 1
ATOM 1249 C CA . PRO A 1 160 ? 19.482 -16.062 -29.244 1.00 54.75 160 PRO A CA 1
ATOM 1250 C C . PRO A 1 160 ? 19.792 -16.308 -27.759 1.00 54.75 160 PRO A C 1
ATOM 1252 O O . PRO A 1 160 ? 20.515 -17.237 -27.399 1.00 54.75 160 PRO A O 1
ATOM 1255 N N . ASN A 1 161 ? 19.293 -15.437 -26.881 1.00 49.97 161 ASN A N 1
ATOM 1256 C CA . ASN A 1 161 ? 19.557 -15.526 -25.449 1.00 49.97 161 ASN A CA 1
ATOM 1257 C C . ASN A 1 161 ? 18.761 -16.690 -24.832 1.00 49.97 161 ASN A C 1
ATOM 1259 O O . ASN A 1 161 ? 17.542 -16.775 -24.984 1.00 49.97 161 ASN A O 1
ATOM 1263 N N . ARG A 1 162 ? 19.462 -17.603 -24.148 1.00 49.28 162 ARG A N 1
ATOM 1264 C CA . ARG A 1 162 ? 18.922 -18.878 -23.644 1.00 49.28 162 ARG A CA 1
ATOM 1265 C C . ARG A 1 162 ? 18.300 -18.778 -22.241 1.00 49.28 162 ARG A C 1
ATOM 1267 O O . ARG A 1 162 ? 17.721 -19.759 -21.800 1.00 49.28 162 ARG A O 1
ATOM 1274 N N . ASN A 1 163 ? 18.407 -17.631 -21.555 1.00 49.84 163 ASN A N 1
ATOM 1275 C CA . ASN A 1 163 ? 18.111 -17.501 -20.117 1.00 49.84 163 ASN A CA 1
ATOM 1276 C C . ASN A 1 163 ? 17.390 -16.186 -19.728 1.00 49.84 163 ASN A C 1
ATOM 1278 O O . ASN A 1 163 ? 17.784 -15.528 -18.768 1.00 49.84 163 ASN A O 1
ATOM 1282 N N . MET A 1 164 ? 16.324 -15.784 -20.430 1.00 49.50 164 MET A N 1
ATOM 1283 C CA . MET A 1 164 ? 15.485 -14.657 -19.983 1.00 49.50 164 MET A CA 1
ATOM 1284 C C . MET A 1 164 ? 14.082 -15.147 -19.627 1.00 49.50 164 MET A C 1
ATOM 1286 O O . MET A 1 164 ? 13.314 -15.566 -20.489 1.00 49.50 164 MET A O 1
ATOM 1290 N N . VAL A 1 165 ? 13.759 -15.131 -18.333 1.00 44.53 165 VAL A N 1
ATOM 1291 C CA . VAL A 1 165 ? 12.471 -15.596 -17.814 1.00 44.53 165 VAL A CA 1
ATOM 1292 C C . VAL A 1 165 ? 11.517 -14.405 -17.704 1.00 44.53 165 VAL A C 1
ATOM 1294 O O . VAL A 1 165 ? 11.572 -13.634 -16.751 1.00 44.53 165 VAL A O 1
ATOM 1297 N N . CYS A 1 166 ? 10.624 -14.247 -18.683 1.00 39.06 166 CYS A N 1
ATOM 1298 C CA . CYS A 1 166 ? 9.479 -13.342 -18.573 1.00 39.06 166 CYS A CA 1
ATOM 1299 C C . CYS A 1 166 ? 8.363 -14.024 -17.771 1.00 39.06 166 CYS A C 1
ATOM 1301 O O . CYS A 1 166 ? 7.477 -14.661 -18.338 1.00 39.06 166 CYS A O 1
ATOM 1303 N N . HIS A 1 167 ? 8.362 -13.877 -16.446 1.00 36.53 167 HIS A N 1
ATOM 1304 C CA . HIS A 1 167 ? 7.157 -14.155 -15.664 1.00 36.53 167 HIS A CA 1
ATOM 1305 C C . HIS A 1 167 ? 6.216 -12.951 -15.744 1.00 36.53 167 HIS A C 1
ATOM 1307 O O . HIS A 1 167 ? 6.151 -12.132 -14.831 1.00 36.53 167 HIS A O 1
ATOM 1313 N N . TYR A 1 168 ? 5.481 -12.832 -16.850 1.00 38.88 168 TYR A N 1
ATOM 1314 C CA . TYR A 1 168 ? 4.363 -11.901 -16.929 1.00 38.88 168 TYR A CA 1
ATOM 1315 C C . TYR A 1 168 ? 3.085 -12.628 -16.521 1.00 38.88 168 TYR A C 1
ATOM 1317 O O . TYR A 1 168 ? 2.533 -13.420 -17.280 1.00 38.88 168 TYR A O 1
ATOM 1325 N N . THR A 1 169 ? 2.609 -12.373 -15.303 1.00 37.91 169 THR A N 1
ATOM 1326 C CA . THR A 1 169 ? 1.198 -12.611 -14.995 1.00 37.91 169 THR A CA 1
ATOM 1327 C C . THR A 1 169 ? 0.484 -11.274 -15.136 1.00 37.91 169 THR A C 1
ATOM 1329 O O . THR A 1 169 ? 0.808 -10.340 -14.403 1.00 37.91 169 THR A O 1
ATOM 1332 N N . PRO A 1 170 ? -0.479 -11.128 -16.062 1.00 37.94 170 PRO A N 1
ATOM 1333 C CA . PRO A 1 170 ? -1.357 -9.979 -16.024 1.00 37.94 170 PRO A CA 1
ATOM 1334 C C . PRO A 1 170 ? -2.196 -10.112 -14.747 1.00 37.94 170 PRO A C 1
ATOM 1336 O O . PRO A 1 170 ? -3.143 -10.902 -14.660 1.00 37.94 170 PRO A O 1
ATOM 1339 N N . LEU A 1 171 ? -1.813 -9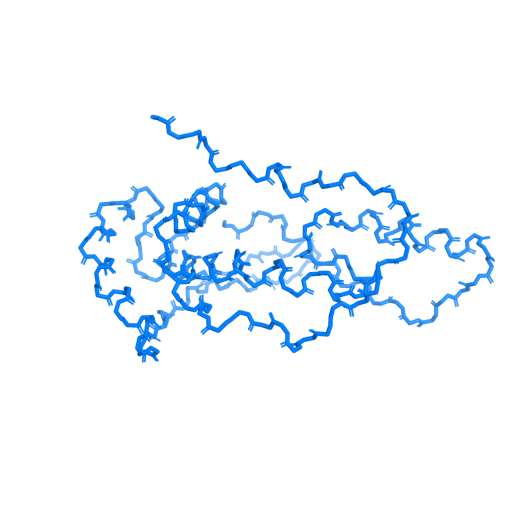.369 -13.711 1.00 38.34 171 LEU A N 1
ATOM 1340 C CA . LEU A 1 171 ? -2.774 -8.824 -12.764 1.00 38.34 171 LEU A CA 1
ATOM 1341 C C . LEU A 1 171 ? -3.366 -7.573 -13.416 1.00 38.34 171 LEU A C 1
ATOM 1343 O O . LEU A 1 171 ? -3.088 -6.441 -13.040 1.00 38.34 171 LEU A O 1
ATOM 1347 N N . THR A 1 172 ? -4.209 -7.786 -14.424 1.00 35.56 172 THR A N 1
ATOM 1348 C CA . THR A 1 172 ? -5.328 -6.872 -14.629 1.00 35.56 172 THR A CA 1
ATOM 1349 C C . THR A 1 172 ? -6.112 -6.849 -13.324 1.00 35.56 172 THR A C 1
ATOM 1351 O O . THR A 1 172 ? -6.632 -7.892 -12.926 1.00 35.56 172 THR A O 1
ATOM 1354 N N . MET A 1 173 ? -6.106 -5.690 -12.658 1.00 37.75 173 MET A N 1
ATOM 1355 C CA . MET A 1 173 ? -7.099 -5.220 -11.685 1.00 37.75 173 MET A CA 1
ATOM 1356 C C . MET A 1 173 ? -7.953 -6.338 -11.081 1.00 37.75 173 MET A C 1
ATOM 1358 O O . MET A 1 173 ? -9.084 -6.585 -11.499 1.00 37.75 173 MET A O 1
ATOM 1362 N N . ALA A 1 174 ? -7.395 -7.045 -10.108 1.00 31.72 174 ALA A N 1
ATOM 1363 C CA . ALA A 1 174 ? -8.158 -7.977 -9.303 1.00 31.72 174 ALA A CA 1
ATOM 1364 C C . ALA A 1 174 ? -8.076 -7.498 -7.856 1.00 31.72 174 ALA A C 1
ATOM 1366 O O . ALA A 1 174 ? -7.207 -7.933 -7.105 1.00 31.72 174 ALA A O 1
ATOM 1367 N N . CYS A 1 175 ? -9.050 -6.643 -7.530 1.00 35.84 175 CYS A N 1
ATOM 1368 C CA . CYS A 1 175 ? -9.252 -5.876 -6.301 1.00 35.84 175 CYS A CA 1
ATOM 1369 C C . CYS A 1 175 ? -8.485 -4.561 -6.285 1.00 35.84 175 CYS A C 1
ATOM 1371 O O . CYS A 1 175 ? -7.349 -4.504 -5.772 1.00 35.84 175 CYS A O 1
#

Solvent-accessible surface area (backbone atoms only — not comparable to full-atom values): 11070 Å² total; per-residue (Å²): 136,82,76,77,88,67,74,68,81,74,69,73,80,87,74,94,66,92,72,79,78,81,61,86,87,68,70,69,96,56,57,61,62,53,30,68,28,68,70,42,39,53,54,16,44,54,53,52,57,71,56,61,39,62,46,12,69,82,61,50,36,73,85,52,40,74,78,53,40,76,77,46,43,68,59,52,50,49,25,54,72,70,68,67,62,74,78,74,68,60,30,78,45,78,44,78,43,98,90,60,63,72,43,79,44,74,32,47,29,59,67,49,49,34,52,53,38,14,45,45,66,63,45,43,80,68,48,58,82,73,51,59,92,89,65,34,73,98,41,88,100,43,40,70,66,58,52,52,49,55,51,51,54,36,50,74,72,72,49,82,76,90,80,78,84,82,81,79,74,87,76,68,86,81,67

Foldseek 3Di:
DDDDPCPVVVDDDDDDDDDDDDDPPPDDPPLLVQLLDPNLLVVLLVVLVVLQAQAFPVRQGNVNCVVVCVVVSVVQSVCSVVVNDDFDFWDWDWDADPVGDTDIDTGGHSVVSSSVSSSCVSCLVVCVVVDDPLDQPPHPPGDPVVNVVVCVVCVVVVNNDPDRDPPDDPPPRDD

InterPro domains:
  IPR043502 DNA/RNA polymerase superfamily [SSF56672] (43-161)
  IPR051083 Group II Intron Splicing and Mobility/Defense [PTHR34047] (18-152)

Radius of gyration: 19.69 Å; Cα contacts (8 Å, |Δi|>4): 140; chains: 1; bounding box: 44×48×53 Å

pLDDT: mean 80.24, std 22.74, range [29.92, 98.38]

Sequence (175 aa):
MKGPCSWESLTGHSDSASIEKPSLNAVPQNLMEQIVDTDNLECAWARVRSNRGAPGPDGITIDEFPNHFPELWPVLRQQLLEGTYKPGPVRRKSIPKPDGGERHLGIPNVVDRLVQQAILLVLTPIFDPEFSESSFGFRPHRSAHEAIHLVQTHIQAGHPNRNMVCHYTPLTMAC

Secondary structure (DSSP, 8-state):
-PPP--GGGG---------PPPPGGG--S-HHHHHT-HHHHHHHHHHHHHHTPPP-TT---TTTHHHHHHHHHHHHHHHHHTT---PPPPEEEEEE-TTSSEEEEEE--HHHHHHHHHHHHHHHHHHGGGS-TT--TT-TT--HHHHHHHHHHHHHTT---S-------------

Organism: NCBI:txid2528005